Protein AF-A0A917QB53-F1 (afdb_monomer)

Foldseek 3Di:
DDVVVVVVVPFFKKFKDFPFDAQVRVCVVLVHHDPDDRTDHDAFIWIFTHHVSDTPDIDTDDHHPDDGDMDTPVDDDDDCDPPPDDDDDDD

Mean predicted aligned error: 9.17 Å

Secondary structure (DSSP, 8-state):
--HHHHHHT--SEEEEEESSEEHHHHHHHHSS---S-SEE-SSSEEEEEEETTEEEEEEEESSS-SPSEEEETT-------SS--------

Sequence (91 aa):
MQLAEITKRGWDRVYISQHPVSREYVEKQVGTAVEMEETFTSRGNVLVFLKGNEVIDSTYVSPDLLPPGMYTAAVRITGKGYPELLEVSNG

Solvent-accessible surface area (backbone atoms only — not comparable to full-atom values): 5790 Å² total; per-residue (Å²): 139,57,72,68,64,57,63,70,72,59,49,49,37,35,39,33,45,48,50,72,41,41,40,68,59,51,25,66,74,71,72,42,86,72,89,67,62,72,60,44,73,61,82,17,28,43,38,41,32,18,44,87,90,42,74,78,48,65,49,78,44,69,70,67,80,68,79,63,46,78,45,46,70,84,66,79,87,85,72,87,62,83,79,84,77,76,89,79,86,86,135

Radius of gyration: 14.85 Å; Cα contacts (8 Å, |Δi|>4): 143; chains: 1; bounding box: 26×49×31 Å

pLDDT: mean 77.15, std 18.53, range [32.09, 95.81]

Structure (mmCIF, N/CA/C/O backbone):
data_AF-A0A917QB53-F1
#
_entry.id   AF-A0A917QB53-F1
#
loop_
_atom_site.group_PDB
_atom_site.id
_atom_site.type_symbol
_atom_site.label_atom_id
_atom_site.label_alt_id
_atom_site.label_comp_id
_atom_site.label_asym_id
_atom_site.label_entity_id
_atom_site.label_seq_id
_atom_site.pdbx_PDB_ins_code
_atom_site.Cartn_x
_atom_site.Cartn_y
_atom_site.Cartn_z
_atom_site.occupancy
_atom_site.B_iso_or_equiv
_atom_site.auth_seq_id
_atom_site.auth_comp_id
_atom_site.auth_asym_id
_atom_site.auth_atom_id
_atom_site.pdbx_PDB_model_num
ATOM 1 N N . MET A 1 1 ? 9.802 -12.453 3.917 1.00 46.84 1 MET A N 1
ATOM 2 C CA . MET A 1 1 ? 8.389 -12.251 4.284 1.00 46.84 1 MET A CA 1
ATOM 3 C C . MET A 1 1 ? 7.528 -12.721 3.129 1.00 46.84 1 MET A C 1
ATOM 5 O O . MET A 1 1 ? 7.807 -12.336 1.999 1.00 46.84 1 MET A O 1
ATOM 9 N N . GLN A 1 2 ? 6.571 -13.612 3.376 1.00 50.09 2 GLN A N 1
ATOM 10 C CA . GLN A 1 2 ? 5.705 -14.144 2.317 1.00 50.09 2 GLN A CA 1
ATOM 11 C C . GLN A 1 2 ? 4.374 -13.386 2.288 1.00 50.09 2 GLN A C 1
ATOM 13 O O . GLN A 1 2 ? 3.812 -13.088 3.337 1.00 50.09 2 GLN A O 1
ATOM 18 N N . LEU A 1 3 ? 3.816 -13.138 1.097 1.00 51.22 3 LEU A N 1
ATOM 19 C CA . LEU A 1 3 ? 2.501 -12.494 0.937 1.00 51.22 3 LEU A CA 1
ATOM 20 C C . LEU A 1 3 ? 1.404 -13.201 1.762 1.00 51.22 3 LEU A C 1
ATOM 22 O O . LEU A 1 3 ? 0.516 -12.550 2.303 1.00 51.22 3 LEU A O 1
ATOM 26 N N . ALA A 1 4 ? 1.520 -14.523 1.929 1.00 50.06 4 ALA A N 1
ATOM 27 C CA . ALA A 1 4 ? 0.619 -15.338 2.741 1.00 50.06 4 ALA A CA 1
AT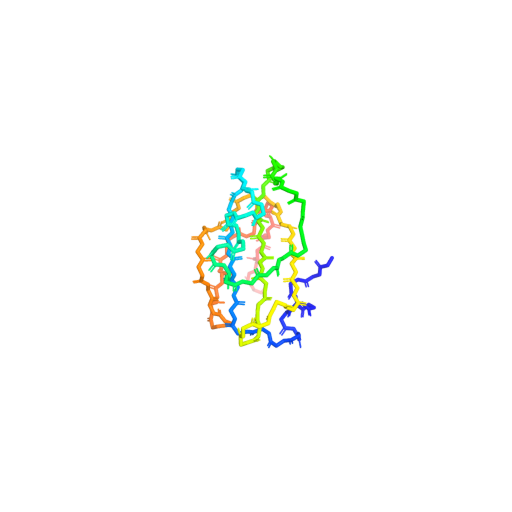OM 28 C C . ALA A 1 4 ? 0.627 -14.981 4.244 1.00 50.06 4 ALA A C 1
ATOM 30 O O . ALA A 1 4 ? -0.398 -15.120 4.914 1.00 50.06 4 ALA A O 1
ATOM 31 N N . GLU A 1 5 ? 1.759 -14.525 4.789 1.00 50.81 5 GLU A N 1
ATOM 32 C CA . GLU A 1 5 ? 1.861 -14.066 6.184 1.00 50.81 5 GLU A CA 1
ATOM 33 C C . GLU A 1 5 ? 1.107 -12.744 6.371 1.00 50.81 5 GLU A C 1
ATOM 35 O O . GLU A 1 5 ? 0.403 -12.569 7.365 1.00 50.81 5 GLU A O 1
ATOM 40 N N . ILE A 1 6 ? 1.158 -11.872 5.361 1.00 54.41 6 ILE A N 1
ATOM 41 C CA . ILE A 1 6 ? 0.450 -10.590 5.338 1.00 54.41 6 ILE A CA 1
ATOM 42 C C . ILE A 1 6 ? -1.060 -10.809 5.166 1.00 54.41 6 ILE A C 1
ATOM 44 O O . ILE A 1 6 ? -1.858 -10.241 5.909 1.00 54.41 6 ILE A O 1
ATOM 48 N N . THR A 1 7 ? -1.494 -11.701 4.265 1.00 56.47 7 THR A N 1
ATOM 49 C CA . THR A 1 7 ? -2.928 -12.009 4.086 1.00 56.47 7 THR A CA 1
ATOM 50 C C . THR A 1 7 ? -3.575 -12.641 5.318 1.00 56.47 7 THR A C 1
ATOM 52 O O . THR A 1 7 ? -4.769 -12.454 5.538 1.00 56.47 7 THR A O 1
ATOM 55 N N . LYS A 1 8 ? -2.809 -13.350 6.161 1.00 56.19 8 LYS A N 1
ATOM 56 C CA . LYS A 1 8 ? -3.324 -13.930 7.416 1.00 56.19 8 LYS A CA 1
ATOM 57 C C . LYS A 1 8 ? -3.626 -12.884 8.493 1.00 56.19 8 LYS A C 1
ATOM 59 O O . LYS A 1 8 ? -4.416 -13.170 9.388 1.00 56.19 8 LYS A O 1
ATOM 64 N N . ARG A 1 9 ? -3.041 -11.682 8.412 1.00 64.00 9 ARG A N 1
ATOM 65 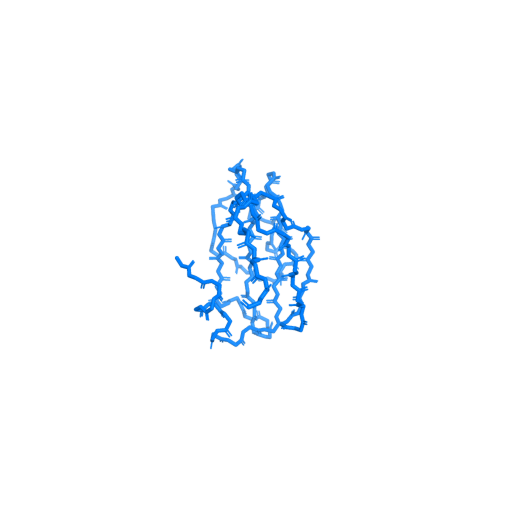C CA . ARG A 1 9 ? -3.261 -10.592 9.383 1.00 64.00 9 ARG A CA 1
ATOM 66 C C . ARG A 1 9 ? -4.606 -9.870 9.208 1.00 64.00 9 ARG A C 1
ATOM 68 O O . ARG A 1 9 ? -5.010 -9.121 10.094 1.00 64.00 9 ARG A O 1
ATOM 75 N N . GLY A 1 10 ? -5.339 -10.147 8.124 1.00 76.75 10 GLY A N 1
ATOM 76 C CA . GLY A 1 10 ? -6.709 -9.663 7.929 1.00 76.75 10 GLY A CA 1
ATOM 77 C C . GLY A 1 10 ? -6.800 -8.171 7.605 1.00 76.75 10 GLY A C 1
ATOM 78 O O . GLY A 1 10 ? -7.610 -7.470 8.212 1.00 76.75 10 GLY A O 1
ATOM 79 N N . TRP A 1 11 ? -5.964 -7.700 6.678 1.00 86.44 11 TRP A N 1
ATOM 80 C CA . TRP A 1 11 ? -6.097 -6.370 6.081 1.00 86.44 11 TRP A CA 1
ATOM 81 C C . TRP A 1 11 ? -7.350 -6.282 5.201 1.00 86.44 11 TRP A C 1
ATOM 83 O O . TRP A 1 11 ? -7.802 -7.284 4.644 1.00 86.44 11 TRP A O 1
ATOM 93 N N . ASP A 1 12 ? -7.904 -5.081 5.062 1.00 85.81 12 ASP A N 1
ATOM 94 C CA . ASP A 1 12 ? -9.029 -4.788 4.168 1.00 85.81 12 ASP A CA 1
ATOM 95 C C . ASP A 1 12 ? -8.610 -3.948 2.957 1.00 85.81 12 ASP A C 1
ATOM 97 O O . ASP A 1 12 ? -9.192 -4.099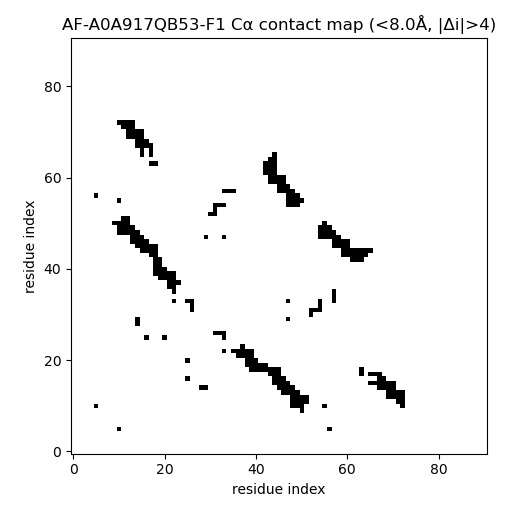 1.877 1.00 85.81 12 ASP A O 1
ATOM 101 N N . ARG A 1 13 ? -7.574 -3.116 3.117 1.00 88.12 13 ARG A N 1
ATOM 102 C CA . ARG A 1 13 ? -7.021 -2.227 2.095 1.00 88.12 13 ARG A CA 1
ATOM 103 C C . ARG A 1 13 ? -5.498 -2.301 2.043 1.00 88.12 13 ARG A C 1
ATOM 105 O O . ARG A 1 13 ? -4.837 -2.480 3.062 1.00 88.12 13 ARG A O 1
ATOM 112 N N . VAL A 1 14 ? -4.946 -2.115 0.851 1.00 88.94 14 VAL A N 1
ATOM 113 C CA . VAL A 1 14 ? -3.517 -1.904 0.622 1.00 88.94 14 VAL A CA 1
ATOM 114 C C . VAL A 1 14 ? -3.319 -0.710 -0.306 1.00 88.94 14 VAL A C 1
ATOM 116 O O . VAL A 1 14 ? -3.978 -0.610 -1.343 1.00 88.94 14 VAL A O 1
ATOM 119 N N . TYR A 1 15 ? -2.420 0.193 0.069 1.00 90.56 15 TYR A N 1
ATOM 120 C CA . TYR A 1 15 ? -1.943 1.267 -0.797 1.00 90.56 15 TYR A CA 1
ATOM 121 C C . TYR A 1 15 ? -0.619 0.849 -1.417 1.00 90.56 15 TYR A C 1
ATOM 123 O O . TYR A 1 15 ? 0.283 0.403 -0.711 1.00 90.56 15 TYR A O 1
ATOM 131 N N . ILE A 1 16 ? -0.523 0.986 -2.735 1.00 90.88 16 ILE A N 1
ATOM 132 C CA . ILE A 1 16 ? 0.673 0.691 -3.515 1.00 90.88 16 ILE A CA 1
ATOM 133 C C . ILE A 1 16 ? 1.204 2.004 -4.072 1.00 90.88 16 ILE A C 1
ATOM 135 O O . ILE A 1 16 ? 0.528 2.673 -4.857 1.00 90.88 16 ILE A O 1
ATOM 139 N N . SER A 1 17 ? 2.432 2.345 -3.701 1.00 91.81 17 SER A N 1
ATOM 140 C CA . SER A 1 17 ? 3.176 3.467 -4.271 1.00 91.81 17 SER A CA 1
ATOM 141 C C . SER A 1 17 ? 4.405 2.938 -5.002 1.00 91.81 17 SER A C 1
ATOM 143 O O . SER A 1 17 ? 5.032 1.971 -4.571 1.00 91.81 17 SER A O 1
ATOM 145 N N . GLN A 1 18 ? 4.755 3.548 -6.130 1.00 90.62 18 GLN A N 1
ATOM 146 C CA . GLN A 1 18 ? 5.959 3.200 -6.882 1.00 90.62 18 GLN A CA 1
ATOM 147 C C . GLN A 1 18 ? 7.073 4.185 -6.541 1.00 90.62 18 GLN A C 1
ATOM 149 O O . GLN A 1 18 ? 6.814 5.368 -6.329 1.00 90.62 18 GLN A O 1
ATOM 154 N N . HIS A 1 19 ? 8.308 3.696 -6.480 1.00 86.25 19 HIS A N 1
ATOM 155 C CA . HIS A 1 19 ? 9.467 4.569 -6.350 1.00 86.25 19 HIS A CA 1
ATOM 156 C C . HIS A 1 19 ? 9.590 5.553 -7.544 1.00 86.25 19 HIS A C 1
ATOM 158 O O . HIS A 1 19 ? 9.190 5.214 -8.661 1.00 86.25 19 HIS A O 1
ATOM 164 N N . PRO A 1 20 ? 10.220 6.727 -7.353 1.00 91.19 20 PRO A N 1
ATOM 165 C CA . PRO A 1 20 ? 10.579 7.311 -6.062 1.00 91.19 20 PRO A CA 1
ATOM 166 C C . PRO A 1 20 ? 9.340 7.852 -5.330 1.00 91.19 20 PRO A C 1
ATOM 168 O O . PRO A 1 20 ? 8.472 8.466 -5.947 1.00 91.19 20 PRO A O 1
ATOM 171 N N . VAL A 1 21 ? 9.272 7.664 -4.008 1.00 93.44 21 VAL A N 1
ATOM 172 C CA . VAL A 1 21 ? 8.149 8.161 -3.194 1.00 93.44 21 VAL A CA 1
ATOM 173 C C . VAL A 1 21 ? 8.601 8.616 -1.806 1.00 93.44 21 VAL A C 1
ATOM 175 O O . VAL A 1 21 ? 9.442 7.972 -1.181 1.00 93.44 21 VAL A O 1
ATOM 178 N N . SER A 1 22 ? 8.052 9.730 -1.315 1.00 95.12 22 SER A N 1
ATOM 179 C CA . SER A 1 22 ? 8.310 10.236 0.038 1.00 95.12 22 SER A CA 1
ATOM 180 C C . SER A 1 22 ? 7.309 9.696 1.059 1.00 95.12 22 SER A C 1
ATOM 182 O O . SER A 1 22 ? 6.155 9.419 0.719 1.00 95.12 22 SER A O 1
ATOM 184 N N . ARG A 1 23 ? 7.723 9.612 2.330 1.00 94.94 23 ARG A N 1
ATOM 185 C CA . ARG A 1 23 ? 6.835 9.258 3.449 1.00 94.94 23 ARG A CA 1
ATOM 186 C C . ARG A 1 23 ? 5.622 10.176 3.504 1.00 94.94 23 ARG A C 1
ATOM 188 O O . ARG A 1 23 ? 4.503 9.692 3.571 1.00 94.94 23 ARG A O 1
ATOM 195 N N . GLU A 1 24 ? 5.837 11.484 3.385 1.00 95.81 24 GLU A N 1
ATOM 196 C CA . GLU A 1 24 ? 4.757 12.476 3.414 1.00 95.81 24 GLU A CA 1
ATOM 197 C C . GLU A 1 24 ? 3.698 12.207 2.331 1.00 95.81 24 GLU A C 1
ATOM 199 O O . GLU A 1 24 ? 2.499 12.338 2.575 1.00 95.81 24 GLU A O 1
ATOM 204 N N . TYR A 1 25 ? 4.121 11.814 1.125 1.00 94.00 25 TYR A N 1
ATOM 205 C CA . TYR A 1 25 ? 3.190 11.472 0.054 1.00 94.00 25 TYR A CA 1
ATOM 206 C C . TYR A 1 25 ? 2.376 10.219 0.395 1.00 94.00 25 TYR A C 1
ATOM 208 O O . TYR A 1 25 ? 1.155 10.224 0.237 1.00 94.00 25 TYR A O 1
ATOM 216 N N . VAL A 1 26 ? 3.035 9.172 0.898 1.00 93.44 26 VAL A N 1
ATOM 217 C CA . VAL A 1 26 ? 2.370 7.927 1.309 1.00 93.44 26 VAL A CA 1
ATOM 218 C C . VAL A 1 26 ? 1.381 8.194 2.443 1.00 93.44 26 VAL A C 1
ATOM 220 O O . VAL A 1 26 ? 0.220 7.807 2.342 1.00 93.44 26 VAL A O 1
ATOM 223 N N . GLU A 1 27 ? 1.787 8.922 3.481 1.00 95.19 27 GLU A N 1
ATOM 224 C CA . GLU A 1 27 ? 0.932 9.270 4.621 1.00 95.19 27 GLU A CA 1
ATOM 225 C C . GLU A 1 27 ? -0.280 10.111 4.197 1.00 95.19 27 GLU A C 1
ATOM 227 O O . GLU A 1 27 ? -1.383 9.883 4.691 1.00 95.19 27 GLU A O 1
ATOM 232 N N . LYS A 1 28 ? -0.130 11.022 3.223 1.00 94.12 28 LYS A N 1
ATOM 233 C CA . LYS A 1 28 ? -1.264 11.762 2.637 1.00 94.12 28 LYS A CA 1
ATOM 234 C C . LYS A 1 28 ? -2.255 10.855 1.908 1.00 94.12 28 LYS A C 1
ATOM 236 O O . LYS A 1 28 ? -3.452 11.125 1.951 1.00 94.12 28 LYS A O 1
ATOM 241 N N . GLN A 1 29 ? -1.784 9.809 1.226 1.00 90.81 29 GLN A N 1
ATOM 242 C CA . GLN A 1 29 ? -2.661 8.852 0.540 1.00 90.81 29 GLN A CA 1
ATOM 243 C C . GLN A 1 29 ? -3.365 7.909 1.518 1.00 90.81 29 GLN A C 1
ATOM 245 O O . GLN A 1 29 ? -4.550 7.614 1.356 1.00 90.81 29 GLN A O 1
ATOM 250 N N . VAL A 1 30 ? -2.623 7.445 2.519 1.00 91.12 30 VAL A N 1
ATOM 251 C CA . VAL A 1 30 ? -3.065 6.480 3.528 1.00 91.12 30 VAL A CA 1
ATOM 252 C C . VAL A 1 30 ? -3.966 7.141 4.580 1.00 91.12 30 VAL A C 1
ATOM 254 O O . VAL A 1 30 ? -4.887 6.509 5.093 1.00 91.12 30 VAL A O 1
ATOM 257 N N . GLY A 1 31 ? -3.737 8.422 4.881 1.00 92.50 31 GLY A N 1
ATOM 258 C CA . GLY A 1 31 ? -4.476 9.195 5.881 1.00 92.50 31 GLY A CA 1
ATOM 259 C C . GLY A 1 31 ? -4.001 8.982 7.323 1.00 92.50 31 GLY A C 1
ATOM 260 O O . GLY A 1 31 ? -4.672 9.426 8.252 1.00 92.50 31 GLY A O 1
ATOM 261 N N . THR A 1 32 ? -2.871 8.302 7.526 1.00 91.94 32 THR A N 1
ATOM 262 C CA . THR A 1 32 ? -2.244 8.086 8.837 1.00 91.94 32 THR A CA 1
ATOM 263 C C . THR A 1 32 ? -0.733 7.882 8.682 1.00 91.94 32 THR A C 1
ATOM 265 O O . THR A 1 32 ? -0.243 7.724 7.563 1.00 91.94 32 THR A O 1
ATOM 268 N N . ALA A 1 33 ? -0.006 7.914 9.799 1.00 92.88 33 ALA A N 1
ATOM 269 C CA . ALA A 1 33 ? 1.444 7.758 9.836 1.00 92.88 33 ALA A CA 1
ATOM 270 C C . ALA A 1 33 ? 1.880 6.351 9.398 1.00 92.88 33 ALA A C 1
ATOM 272 O O . ALA A 1 33 ? 1.210 5.360 9.702 1.00 92.88 33 ALA A O 1
ATOM 273 N N . VAL A 1 34 ? 3.021 6.266 8.709 1.00 90.75 34 VAL A N 1
ATOM 274 C CA . VAL A 1 34 ? 3.566 5.005 8.182 1.00 90.75 34 VAL A CA 1
ATOM 275 C C . VAL A 1 34 ? 5.030 4.856 8.581 1.00 90.75 34 VAL A C 1
ATOM 277 O O . VAL A 1 34 ? 5.843 5.762 8.398 1.00 90.75 34 VAL A O 1
ATOM 280 N N . GLU A 1 35 ? 5.392 3.675 9.082 1.00 89.38 35 GLU A N 1
ATOM 281 C CA . GLU A 1 35 ? 6.787 3.324 9.340 1.00 89.38 35 GLU A CA 1
ATOM 282 C C . GLU A 1 35 ? 7.496 3.002 8.013 1.00 89.38 35 GLU A C 1
ATOM 284 O O . GLU A 1 35 ? 7.329 1.931 7.430 1.00 89.38 35 GLU A O 1
ATOM 289 N N . MET A 1 36 ? 8.246 3.976 7.497 1.00 87.62 36 MET A N 1
ATOM 290 C CA . MET A 1 36 ? 9.068 3.870 6.287 1.00 87.62 36 MET A CA 1
ATOM 291 C C . MET A 1 36 ? 10.197 4.903 6.310 1.00 87.62 36 MET A C 1
ATOM 293 O O . MET A 1 36 ? 10.162 5.821 7.122 1.00 87.62 36 MET A O 1
ATOM 297 N N . GLU A 1 37 ? 11.189 4.816 5.426 1.00 87.81 37 GLU A N 1
ATOM 298 C CA . GLU A 1 37 ? 12.203 5.876 5.271 1.00 87.81 37 GLU A CA 1
ATOM 299 C C . GLU A 1 37 ? 11.571 7.208 4.819 1.00 87.81 37 GLU A C 1
ATOM 301 O O . GLU A 1 37 ? 10.474 7.218 4.266 1.00 87.81 37 GLU A O 1
ATOM 306 N N . GLU A 1 38 ? 12.240 8.346 5.045 1.00 91.25 38 GLU A N 1
ATOM 307 C CA . GLU A 1 38 ? 11.725 9.665 4.629 1.00 91.25 38 GLU A CA 1
ATOM 308 C C . GLU A 1 38 ? 11.469 9.728 3.117 1.00 91.25 38 GLU A C 1
ATOM 310 O O . GLU A 1 38 ? 10.461 10.274 2.667 1.00 91.25 38 GLU A O 1
ATOM 315 N N . THR A 1 39 ? 12.363 9.133 2.328 1.00 90.81 39 THR A N 1
ATOM 316 C CA . THR A 1 39 ? 12.193 8.966 0.886 1.00 90.81 39 THR A CA 1
ATOM 317 C C . THR A 1 39 ? 12.676 7.591 0.468 1.00 90.81 39 THR A C 1
ATOM 319 O O . THR A 1 39 ? 13.841 7.251 0.649 1.00 90.81 39 THR A O 1
ATOM 322 N N . PHE A 1 40 ? 11.792 6.827 -0.161 1.00 87.62 40 PHE A N 1
ATOM 323 C CA . PHE A 1 40 ? 12.127 5.560 -0.782 1.00 87.62 40 PHE A CA 1
ATOM 324 C C . PHE A 1 40 ? 12.563 5.793 -2.232 1.00 87.62 40 PHE A C 1
ATOM 326 O O . PHE A 1 40 ? 11.762 6.150 -3.099 1.00 87.62 40 PHE A O 1
ATOM 333 N N . THR A 1 41 ? 13.857 5.606 -2.489 1.00 89.12 41 THR A N 1
ATOM 334 C CA . THR A 1 41 ? 14.489 5.828 -3.804 1.00 89.12 41 THR A CA 1
ATOM 335 C C . THR A 1 41 ? 14.830 4.530 -4.540 1.00 89.12 41 THR A C 1
ATOM 337 O O . THR A 1 41 ? 15.084 4.552 -5.746 1.00 89.12 41 THR A O 1
ATOM 340 N N . SER A 1 42 ? 14.810 3.396 -3.835 1.00 87.06 42 SER A N 1
ATOM 341 C CA . SER A 1 42 ? 15.141 2.085 -4.395 1.00 87.06 42 SER A CA 1
ATOM 342 C C . SER A 1 42 ? 14.079 1.610 -5.382 1.00 87.06 42 SER A C 1
ATOM 344 O O . SER A 1 42 ? 12.890 1.841 -5.188 1.00 87.06 42 SER A O 1
ATOM 346 N N . ARG A 1 43 ? 14.494 0.903 -6.440 1.00 87.00 43 ARG A N 1
ATOM 347 C CA . ARG A 1 43 ? 13.560 0.365 -7.437 1.00 87.00 43 ARG A CA 1
ATOM 348 C C . ARG A 1 43 ? 12.631 -0.685 -6.820 1.00 87.00 43 ARG A C 1
ATOM 350 O O . ARG A 1 43 ? 13.091 -1.748 -6.408 1.00 87.00 43 ARG A O 1
ATOM 357 N N . GLY A 1 44 ? 11.333 -0.399 -6.796 1.00 88.06 44 GLY A N 1
ATOM 358 C CA . GLY A 1 44 ? 10.302 -1.279 -6.250 1.00 88.06 44 GLY A CA 1
ATOM 359 C C . GLY A 1 44 ? 8.994 -0.557 -5.925 1.00 88.06 44 GLY A C 1
ATOM 360 O O . GLY A 1 44 ? 8.814 0.625 -6.229 1.00 88.06 44 GLY A O 1
ATOM 361 N N . ASN A 1 45 ? 8.082 -1.277 -5.283 1.00 89.25 45 ASN A N 1
ATOM 362 C CA . ASN A 1 45 ? 6.833 -0.742 -4.760 1.00 89.25 45 ASN A CA 1
ATOM 363 C C . ASN A 1 45 ? 6.849 -0.731 -3.225 1.00 89.25 45 ASN A C 1
ATOM 365 O O . ASN A 1 45 ? 7.331 -1.672 -2.595 1.00 89.25 45 ASN A O 1
ATOM 369 N N . VAL A 1 46 ? 6.270 0.318 -2.642 1.00 90.62 46 VAL A N 1
ATOM 370 C CA . VAL A 1 46 ? 5.914 0.401 -1.221 1.00 90.62 46 VAL A CA 1
ATOM 371 C C . VAL A 1 46 ? 4.466 -0.050 -1.081 1.00 90.62 46 VAL A C 1
ATOM 373 O O . VAL A 1 46 ? 3.593 0.463 -1.782 1.00 90.62 46 VAL A O 1
ATOM 376 N N . LEU A 1 47 ? 4.214 -1.015 -0.202 1.00 90.50 47 LEU A N 1
ATOM 377 C CA . LEU A 1 47 ? 2.887 -1.531 0.111 1.00 90.50 47 LEU A CA 1
ATOM 378 C C . LEU A 1 47 ? 2.572 -1.183 1.560 1.00 90.50 47 LEU A C 1
ATOM 380 O O . LEU A 1 47 ? 3.326 -1.558 2.455 1.00 90.50 47 LEU A O 1
ATOM 384 N N . VAL A 1 48 ? 1.452 -0.507 1.790 1.00 91.94 48 VAL A N 1
ATOM 385 C CA . VAL A 1 48 ? 0.959 -0.179 3.133 1.00 91.94 48 VAL A CA 1
ATOM 386 C C . VAL A 1 48 ? -0.375 -0.870 3.340 1.00 91.94 48 VAL A C 1
ATOM 388 O O . VAL A 1 48 ? -1.335 -0.579 2.627 1.00 91.94 48 VAL A O 1
ATOM 391 N N . PHE A 1 49 ? -0.431 -1.791 4.295 1.00 89.88 49 PHE A N 1
ATOM 392 C CA . PHE A 1 49 ? -1.610 -2.593 4.601 1.00 89.88 49 PHE A CA 1
ATOM 393 C C . PHE A 1 49 ? -2.382 -1.983 5.762 1.00 89.88 49 PHE A C 1
ATOM 395 O O . PHE A 1 49 ? -1.808 -1.656 6.802 1.00 89.88 49 PHE A O 1
ATOM 402 N N . LEU A 1 50 ? -3.697 -1.868 5.591 1.00 90.19 50 LEU A N 1
ATOM 403 C CA . LEU A 1 50 ? -4.597 -1.316 6.589 1.00 90.19 50 LEU A CA 1
ATOM 404 C C . LEU A 1 50 ? -5.671 -2.313 7.001 1.00 90.19 50 LEU A C 1
ATOM 406 O O . LEU A 1 50 ? -6.049 -3.210 6.243 1.00 90.19 50 LEU A O 1
ATOM 410 N N . LYS A 1 51 ? -6.194 -2.094 8.205 1.00 89.00 51 LYS A N 1
ATOM 411 C CA . LYS A 1 51 ? -7.451 -2.658 8.686 1.00 89.00 51 LYS A CA 1
ATOM 412 C C . LYS A 1 51 ? -8.291 -1.532 9.274 1.00 89.00 51 LYS A C 1
ATOM 414 O O . LYS A 1 51 ? -7.914 -0.930 10.278 1.00 89.00 51 LYS A O 1
ATOM 419 N N . GLY A 1 52 ? -9.416 -1.201 8.645 1.00 87.56 52 GLY A N 1
ATOM 420 C CA . GLY A 1 52 ? -10.089 0.060 8.942 1.00 87.56 52 GLY A CA 1
ATOM 421 C C . GLY A 1 52 ? -9.130 1.221 8.669 1.00 87.56 52 GLY A C 1
ATOM 422 O O . GLY A 1 52 ? -8.539 1.279 7.595 1.00 87.56 52 GLY A O 1
ATOM 423 N N . ASN A 1 53 ? -8.946 2.129 9.628 1.00 87.69 53 ASN A N 1
ATOM 424 C CA . ASN A 1 53 ? -8.052 3.290 9.489 1.00 87.69 53 ASN A CA 1
ATOM 425 C C . ASN A 1 53 ? -6.674 3.092 10.144 1.00 87.69 53 ASN A C 1
ATOM 427 O O . ASN A 1 53 ? -5.920 4.051 10.291 1.00 87.69 53 ASN A O 1
ATOM 431 N N . GLU A 1 54 ? -6.354 1.868 10.562 1.00 89.75 54 GLU A N 1
ATOM 432 C CA . GLU A 1 54 ? -5.087 1.535 11.205 1.00 89.75 54 GLU A CA 1
ATOM 433 C C . GLU A 1 54 ? -4.137 0.882 10.200 1.00 89.75 54 GLU A C 1
ATOM 435 O O . GLU A 1 54 ? -4.535 -0.028 9.470 1.00 89.75 54 GLU A O 1
ATOM 440 N N . VAL A 1 55 ? -2.884 1.337 10.175 1.00 90.50 55 VAL A N 1
ATOM 441 C CA . VAL A 1 55 ? -1.801 0.675 9.438 1.00 90.50 55 VAL A CA 1
ATOM 442 C C . VAL A 1 55 ? -1.338 -0.518 10.257 1.00 90.50 55 VAL A C 1
ATOM 444 O O . VAL A 1 55 ? -0.903 -0.358 11.394 1.00 90.50 55 VAL A O 1
ATOM 447 N N . ILE A 1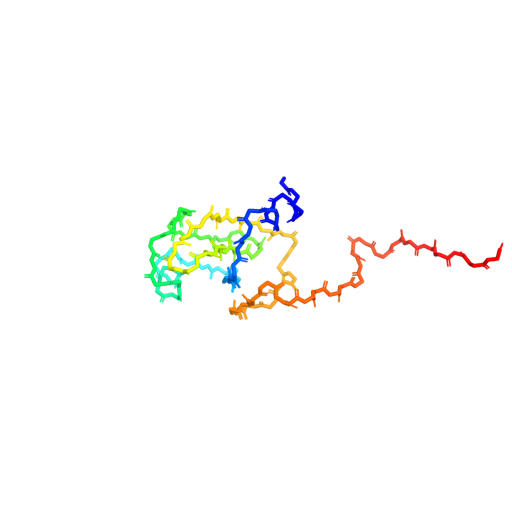 56 ? -1.431 -1.710 9.674 1.00 89.69 56 ILE A N 1
ATOM 448 C CA . ILE A 1 56 ? -1.051 -2.958 10.347 1.00 89.69 56 ILE A CA 1
ATOM 449 C C . ILE A 1 56 ? 0.297 -3.500 9.869 1.00 89.69 56 ILE A C 1
ATOM 451 O O . ILE A 1 56 ? 0.889 -4.340 10.546 1.00 89.69 56 ILE A O 1
ATOM 455 N N . ASP A 1 57 ? 0.745 -3.078 8.683 1.00 87.69 57 ASP A N 1
ATOM 456 C CA . ASP A 1 57 ? 2.018 -3.496 8.104 1.00 87.69 57 ASP A CA 1
ATOM 457 C C . ASP A 1 57 ? 2.448 -2.562 6.966 1.00 87.69 57 ASP A C 1
ATOM 459 O O . ASP A 1 57 ? 1.609 -1.989 6.262 1.00 87.69 57 ASP A O 1
ATOM 463 N N . SER A 1 58 ? 3.753 -2.471 6.734 1.00 87.94 58 SER A N 1
ATOM 464 C CA . SER A 1 58 ? 4.336 -1.833 5.555 1.00 87.94 58 SER A CA 1
ATOM 465 C C . SER A 1 58 ? 5.472 -2.697 5.012 1.00 87.94 58 SER A C 1
ATOM 467 O O . SER A 1 58 ? 6.238 -3.314 5.753 1.00 87.94 58 SER A O 1
ATOM 469 N N . THR A 1 59 ? 5.587 -2.799 3.690 1.00 87.12 59 THR A N 1
ATOM 470 C CA . THR A 1 59 ? 6.673 -3.567 3.078 1.00 87.12 59 THR A CA 1
ATOM 471 C C . THR A 1 59 ? 7.109 -3.017 1.734 1.00 87.12 59 THR A C 1
ATOM 473 O O . THR A 1 59 ? 6.381 -2.290 1.062 1.00 87.12 59 THR A O 1
ATOM 476 N N . TYR A 1 60 ? 8.310 -3.418 1.336 1.00 85.75 60 TYR A N 1
ATOM 477 C CA . TYR A 1 60 ? 8.916 -3.098 0.060 1.00 85.75 60 TYR A CA 1
ATOM 478 C C . TYR A 1 60 ? 9.002 -4.366 -0.776 1.00 85.75 60 TYR A C 1
ATOM 480 O O . TYR A 1 60 ? 9.488 -5.398 -0.307 1.00 85.75 60 TYR A O 1
ATOM 488 N N . VAL A 1 61 ? 8.560 -4.281 -2.026 1.00 83.31 61 VAL A N 1
ATOM 489 C CA . VAL A 1 61 ? 8.674 -5.380 -2.986 1.00 83.31 61 VAL A CA 1
ATOM 490 C C . VAL A 1 61 ? 9.406 -4.914 -4.233 1.00 83.31 61 VAL A C 1
ATOM 492 O O . VAL A 1 61 ? 9.222 -3.792 -4.702 1.00 83.31 61 VAL A O 1
ATOM 495 N N . SER A 1 62 ? 10.242 -5.792 -4.773 1.00 81.50 62 SER A N 1
ATOM 496 C CA . SER A 1 62 ? 10.909 -5.612 -6.056 1.00 81.50 62 SER A CA 1
ATOM 497 C C . SER A 1 62 ? 10.661 -6.843 -6.940 1.00 81.50 62 SER A C 1
ATOM 499 O O . SER A 1 62 ? 10.491 -7.946 -6.408 1.00 81.50 62 SER A O 1
ATOM 501 N N . PRO A 1 63 ? 10.624 -6.694 -8.278 1.00 78.94 63 PRO A N 1
ATOM 502 C CA . PRO A 1 63 ? 10.710 -5.439 -9.032 1.00 78.94 63 PRO A CA 1
ATOM 503 C C . PRO A 1 63 ? 9.399 -4.627 -8.999 1.00 78.94 63 PRO A C 1
ATOM 505 O O . PRO A 1 63 ? 8.415 -5.048 -8.398 1.00 78.94 63 PRO A O 1
ATOM 508 N N . ASP A 1 64 ? 9.393 -3.449 -9.628 1.00 76.69 64 ASP A N 1
ATOM 509 C CA . ASP A 1 64 ? 8.285 -2.482 -9.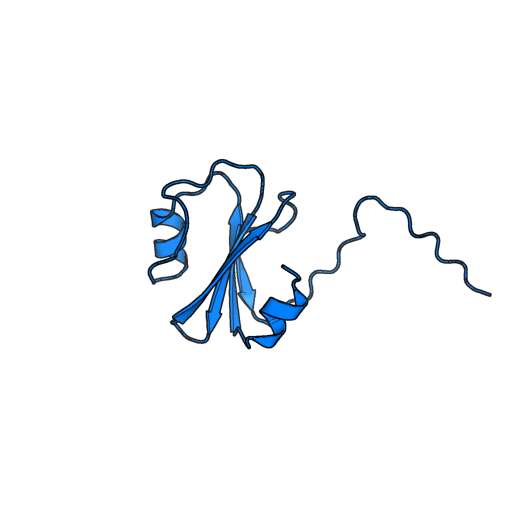673 1.00 76.69 64 ASP A CA 1
ATOM 510 C C . ASP A 1 64 ? 7.130 -2.913 -10.602 1.00 76.69 64 ASP A C 1
ATOM 512 O O . ASP A 1 64 ? 6.745 -2.207 -11.529 1.00 76.69 64 ASP A O 1
ATOM 516 N N . LEU A 1 65 ? 6.600 -4.118 -10.384 1.00 79.94 65 LEU A N 1
ATOM 517 C CA . LEU A 1 65 ? 5.592 -4.741 -11.250 1.00 79.94 65 LEU A CA 1
ATOM 518 C C . LEU A 1 65 ? 4.149 -4.434 -10.841 1.00 79.94 65 LEU A C 1
ATOM 520 O O . LEU A 1 65 ? 3.222 -4.805 -11.564 1.00 79.94 65 LEU A O 1
ATOM 524 N N . LEU A 1 66 ? 3.935 -3.813 -9.680 1.00 82.31 66 LEU A N 1
ATOM 525 C CA . LEU A 1 66 ? 2.594 -3.551 -9.173 1.00 82.31 66 LEU A CA 1
ATOM 526 C C . LEU A 1 66 ? 2.129 -2.150 -9.589 1.00 82.31 66 LEU A C 1
ATOM 528 O O . LEU A 1 66 ? 2.831 -1.175 -9.300 1.00 82.31 66 LEU A O 1
ATOM 532 N N . PRO A 1 67 ? 0.949 -2.023 -10.228 1.00 83.19 67 PRO A N 1
ATOM 533 C CA . PRO A 1 67 ? 0.390 -0.717 -10.535 1.00 83.19 67 PRO A CA 1
ATOM 534 C C . PRO A 1 67 ? 0.103 0.059 -9.237 1.00 83.19 67 PRO A C 1
ATOM 536 O O . PRO A 1 67 ? -0.405 -0.528 -8.277 1.00 83.19 67 PRO A O 1
ATOM 539 N N . PRO A 1 68 ? 0.421 1.363 -9.180 1.00 86.38 68 PRO A N 1
ATOM 540 C CA . PRO A 1 68 ? 0.128 2.179 -8.012 1.00 86.38 68 PRO A CA 1
ATOM 541 C C . PRO A 1 68 ? -1.381 2.398 -7.854 1.00 86.38 68 PRO A C 1
ATOM 543 O O . PRO A 1 68 ? -2.110 2.550 -8.837 1.00 86.38 68 PRO A O 1
ATOM 546 N N . GLY A 1 69 ? -1.852 2.452 -6.609 1.00 87.50 69 GLY A N 1
ATOM 547 C CA . GLY A 1 69 ? -3.269 2.633 -6.300 1.00 87.50 69 GLY A CA 1
ATOM 548 C C . GLY A 1 69 ? -3.687 2.055 -4.952 1.00 87.50 69 GLY A C 1
ATOM 549 O O . GLY A 1 69 ? -2.871 1.531 -4.197 1.00 87.50 69 GLY A O 1
ATOM 550 N N . MET A 1 70 ? -4.982 2.157 -4.656 1.00 88.19 70 MET A N 1
ATOM 551 C CA . MET A 1 70 ? -5.610 1.541 -3.487 1.00 88.19 70 MET A CA 1
ATOM 552 C C . MET A 1 70 ? -6.372 0.291 -3.927 1.00 88.19 70 MET A C 1
ATOM 554 O O . MET A 1 70 ? -7.219 0.352 -4.818 1.00 88.19 70 MET A O 1
ATOM 558 N N . TYR A 1 71 ? -6.108 -0.824 -3.258 1.00 85.19 71 TYR A N 1
ATOM 559 C CA . TYR A 1 71 ? -6.713 -2.120 -3.544 1.00 85.19 71 TYR A CA 1
ATOM 560 C C . TYR A 1 71 ? -7.336 -2.701 -2.281 1.00 85.19 71 TYR A C 1
ATOM 562 O O . TYR A 1 71 ? -6.884 -2.424 -1.173 1.00 85.19 71 TYR A O 1
ATOM 570 N N . THR A 1 72 ? -8.377 -3.516 -2.438 1.00 84.44 72 THR A N 1
ATOM 571 C CA . THR A 1 72 ? -8.994 -4.241 -1.322 1.00 84.44 72 THR A CA 1
ATOM 572 C C . THR A 1 72 ? -8.518 -5.688 -1.280 1.00 84.44 72 THR A C 1
ATOM 574 O O . THR A 1 72 ? -7.981 -6.200 -2.264 1.00 84.44 72 THR A O 1
ATOM 577 N N . ALA A 1 73 ? -8.779 -6.388 -0.175 1.00 75.56 73 ALA A N 1
ATOM 578 C CA . ALA A 1 73 ? -8.468 -7.816 -0.039 1.00 75.56 73 ALA A CA 1
ATOM 579 C C . ALA A 1 73 ? -9.165 -8.729 -1.074 1.00 75.56 73 ALA A C 1
ATOM 581 O O . ALA A 1 73 ? -8.815 -9.901 -1.200 1.00 75.56 73 ALA A O 1
ATOM 582 N N . ALA A 1 74 ? -10.132 -8.209 -1.839 1.00 71.00 74 ALA A N 1
ATOM 583 C CA . ALA A 1 74 ? -10.787 -8.932 -2.929 1.00 71.00 74 ALA A CA 1
ATOM 584 C C . ALA A 1 74 ? -9.959 -8.969 -4.229 1.00 71.00 74 ALA A C 1
ATOM 586 O O . ALA A 1 74 ? -10.279 -9.731 -5.144 1.00 71.00 74 ALA A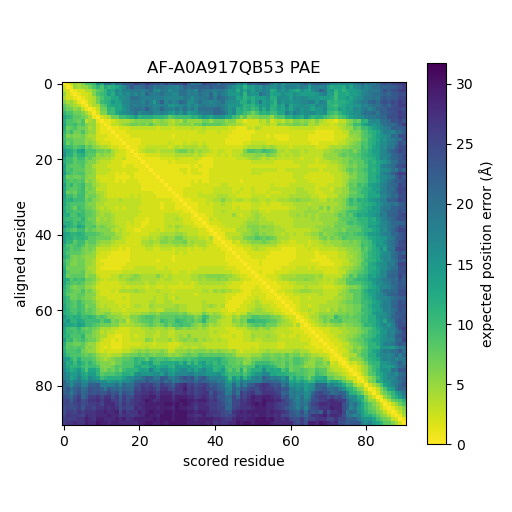 O 1
ATOM 587 N N . VAL 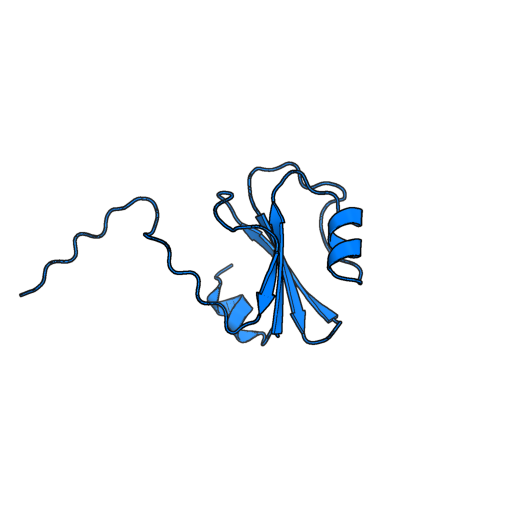A 1 75 ? -8.914 -8.144 -4.339 1.00 69.44 75 VAL A N 1
ATOM 588 C CA . VAL A 1 75 ? -8.090 -8.057 -5.546 1.00 69.44 75 VAL A CA 1
ATOM 589 C C . VAL A 1 75 ? -7.265 -9.327 -5.718 1.00 69.44 75 VAL A C 1
ATOM 591 O O . VAL A 1 75 ? -6.527 -9.749 -4.830 1.00 69.44 75 VAL A O 1
ATOM 594 N N . ARG A 1 76 ? -7.369 -9.928 -6.905 1.00 63.84 76 ARG A N 1
ATOM 595 C CA . ARG A 1 76 ? -6.504 -11.022 -7.346 1.00 63.84 76 ARG A CA 1
ATOM 596 C C . ARG A 1 76 ? -5.531 -10.489 -8.385 1.00 63.84 76 ARG A C 1
ATOM 598 O O . ARG A 1 76 ? -5.950 -10.072 -9.460 1.00 63.84 76 ARG A O 1
ATOM 605 N N . ILE A 1 77 ? -4.242 -10.528 -8.065 1.00 61.16 77 ILE A N 1
ATOM 606 C CA . ILE A 1 77 ? -3.171 -10.208 -9.009 1.00 61.16 77 ILE A CA 1
ATOM 607 C C . ILE A 1 77 ? -2.669 -11.526 -9.589 1.00 61.16 77 ILE A C 1
ATOM 609 O O . ILE A 1 77 ? -2.060 -12.331 -8.889 1.00 61.16 77 ILE A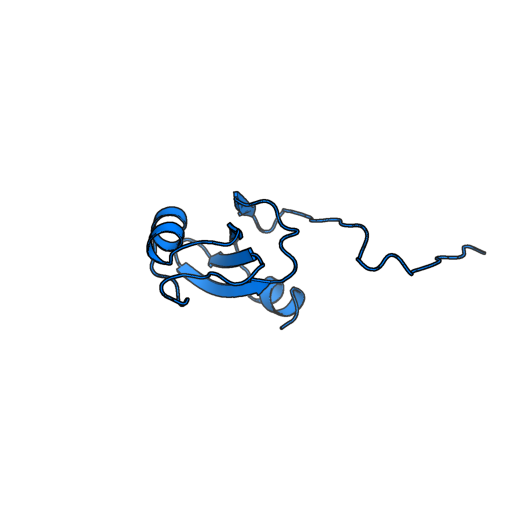 O 1
ATOM 613 N N . THR A 1 78 ? -2.953 -11.762 -10.866 1.00 56.62 78 THR A N 1
ATOM 614 C CA . THR A 1 78 ? -2.426 -12.903 -11.617 1.00 56.62 78 THR A CA 1
ATOM 615 C C . THR A 1 78 ? -1.387 -12.390 -12.601 1.00 56.62 78 THR A C 1
ATOM 617 O O . THR A 1 78 ? -1.733 -11.739 -13.584 1.00 56.62 78 THR A O 1
ATOM 620 N N . GLY A 1 79 ? -0.116 -12.663 -12.325 1.00 54.69 79 GLY A N 1
ATOM 621 C CA . GLY A 1 79 ? 0.984 -12.422 -13.252 1.00 54.69 79 GLY A CA 1
ATOM 622 C C . GLY A 1 79 ? 1.537 -13.747 -13.757 1.00 54.69 79 GLY A C 1
ATOM 623 O O . GLY A 1 79 ? 1.549 -14.734 -13.019 1.00 54.69 79 GLY A O 1
ATOM 624 N N . LYS A 1 80 ? 2.020 -13.778 -15.000 1.00 51.53 80 LYS A N 1
ATOM 625 C CA . LYS A 1 80 ? 2.939 -14.840 -15.414 1.00 51.53 80 LYS A CA 1
ATOM 626 C C . LYS A 1 80 ? 4.221 -14.627 -14.607 1.00 51.53 80 LYS A C 1
ATOM 628 O O . LYS A 1 80 ? 4.795 -13.543 -14.672 1.00 51.53 80 LYS A O 1
ATOM 633 N N . GLY A 1 81 ? 4.582 -15.585 -13.754 1.00 44.47 81 GLY A N 1
ATOM 634 C CA . GLY A 1 81 ? 5.762 -15.466 -12.895 1.00 44.47 81 GLY A CA 1
ATOM 635 C C . GLY A 1 81 ? 7.015 -15.152 -13.715 1.00 44.47 81 GLY A C 1
ATOM 636 O O . GLY A 1 81 ? 7.144 -15.626 -14.842 1.00 44.47 81 GLY A O 1
ATOM 637 N N . TYR A 1 82 ? 7.920 -14.346 -13.153 1.00 44.03 82 TYR A N 1
ATOM 638 C CA . TYR A 1 82 ? 9.237 -14.101 -13.736 1.00 44.03 82 TYR A CA 1
ATOM 639 C C . TYR A 1 82 ? 10.335 -14.747 -12.869 1.00 44.03 82 TYR A C 1
ATOM 641 O O . TYR A 1 82 ? 10.308 -14.563 -11.649 1.00 44.03 82 TYR A O 1
ATOM 649 N N . PRO A 1 83 ? 11.320 -15.442 -13.470 1.00 46.25 83 PRO A N 1
ATOM 650 C CA . PRO A 1 83 ? 11.394 -15.752 -14.897 1.00 46.25 83 PRO A CA 1
ATOM 651 C C . PRO A 1 83 ? 10.350 -16.811 -15.289 1.00 46.25 83 PRO A C 1
ATOM 653 O O . PRO A 1 83 ? 10.056 -17.718 -14.511 1.00 46.25 83 PRO A O 1
ATOM 656 N N . GLU A 1 84 ? 9.779 -16.679 -16.492 1.00 52.03 84 GLU A N 1
ATOM 657 C CA . GLU A 1 84 ? 8.982 -17.738 -17.119 1.00 52.03 84 GLU A CA 1
ATOM 658 C C . GLU A 1 84 ? 9.878 -18.974 -17.270 1.00 52.03 84 GLU A C 1
ATOM 660 O O . GLU A 1 84 ? 10.688 -19.049 -18.186 1.00 52.03 84 GLU A O 1
ATOM 665 N N . LEU A 1 85 ? 9.770 -19.929 -16.352 1.00 44.44 85 LEU A N 1
ATOM 666 C CA . LEU A 1 85 ? 10.223 -21.305 -16.543 1.00 44.44 85 LEU A CA 1
ATOM 667 C C . LEU A 1 85 ? 9.428 -22.199 -15.596 1.00 44.44 85 LEU A C 1
ATOM 669 O O . LEU A 1 85 ? 9.910 -22.669 -14.571 1.00 44.44 85 LEU A O 1
ATOM 673 N N . LEU A 1 86 ? 8.164 -22.406 -15.948 1.00 38.94 86 LEU A N 1
ATOM 674 C CA . LEU A 1 86 ? 7.432 -23.595 -15.541 1.00 38.94 86 LEU A CA 1
ATOM 675 C C . LEU A 1 86 ? 6.787 -24.153 -16.806 1.00 38.94 86 LEU A C 1
ATOM 677 O O . LEU A 1 86 ? 5.692 -23.749 -17.195 1.00 38.94 86 LEU A O 1
ATOM 681 N N . GLU A 1 87 ? 7.510 -25.050 -17.476 1.00 45.75 87 GLU A N 1
ATOM 682 C CA . GLU A 1 87 ? 6.875 -25.998 -18.383 1.00 45.75 87 GLU A CA 1
ATOM 683 C C . GLU A 1 87 ? 5.901 -26.839 -17.556 1.00 45.75 87 GLU A C 1
ATOM 685 O O . GLU A 1 87 ? 6.292 -27.536 -16.620 1.00 45.75 87 GLU A O 1
ATOM 690 N N . VAL A 1 88 ? 4.616 -26.7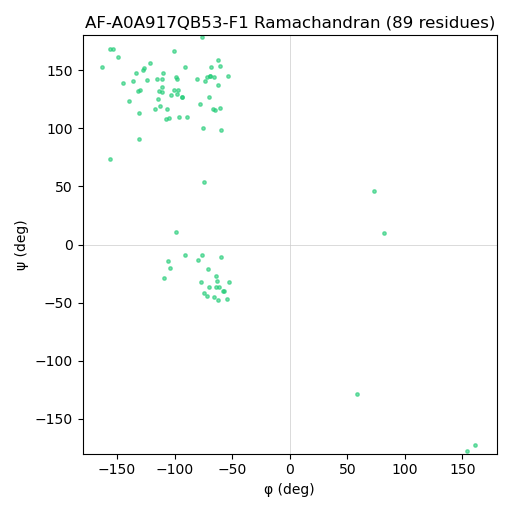36 -17.883 1.00 32.09 88 VAL A N 1
ATOM 691 C CA . VAL A 1 88 ? 3.579 -27.629 -17.373 1.00 32.09 88 VAL A CA 1
ATOM 692 C C . VAL A 1 88 ? 3.225 -28.572 -18.511 1.00 32.09 88 VAL A C 1
ATOM 694 O O . VAL A 1 88 ? 2.626 -28.162 -19.505 1.00 32.09 88 VAL A O 1
ATOM 697 N N . SER A 1 89 ? 3.622 -29.833 -18.376 1.00 36.12 89 SER A N 1
ATOM 698 C CA . SER A 1 89 ? 3.107 -30.935 -19.180 1.00 36.12 89 SER A CA 1
ATOM 699 C C . SER A 1 89 ? 1.757 -31.405 -18.623 1.00 36.12 89 SER A C 1
ATOM 701 O O . SER A 1 89 ? 1.551 -31.447 -17.411 1.00 36.12 89 SER A O 1
ATOM 703 N N . ASN A 1 90 ? 0.841 -31.772 -19.522 1.00 34.03 90 ASN A N 1
ATOM 704 C CA . ASN A 1 90 ? -0.390 -32.503 -19.214 1.00 34.03 90 ASN A CA 1
ATOM 705 C C . ASN A 1 90 ? -0.302 -33.892 -19.857 1.00 34.03 90 ASN A C 1
ATOM 707 O O . ASN A 1 90 ? -0.006 -33.981 -21.051 1.00 34.03 90 ASN A O 1
ATOM 711 N N . GLY A 1 91 ? -0.618 -34.937 -19.088 1.00 36.75 91 GLY A N 1
ATOM 712 C CA . GLY A 1 91 ? -0.768 -36.317 -19.557 1.00 36.75 91 GLY A CA 1
ATOM 713 C C . GLY A 1 91 ? -0.311 -37.327 -18.527 1.00 36.75 91 GLY A C 1
ATOM 714 O O . GLY A 1 91 ? 0.843 -37.779 -18.662 1.00 36.75 91 GLY A O 1
#

Organism: NCBI:txid1616106

Nearest PDB structures (foldseek):
  3zkb-assembly7_I  TM=5.406E-01  e=3.406E+00  Mycobacterium tuberculosis
  3zkb-assembly2_P  TM=5.363E-01  e=4.371E+00  Mycobacterium tuberculosis
  1o9y-assembly1_C  TM=3.082E-01  e=5.270E+00  Pseudomonas syringae